Protein AF-A0A0D0T785-F1 (afdb_monomer)

Nearest PDB structures (foldseek):
  1qu7-assembly1_B  TM=5.035E-01  e=2.934E+00  Escherichia coli
  2efk-assembly1_A-2  TM=6.742E-01  e=9.073E+00  Homo sapiens
  8c5v-assembly1_I  TM=5.075E-01  e=4.720E+00  Escherichia coli
  3zx6-assembly1_B  TM=4.937E-01  e=8.549E+00  Archaeoglobus fulgidus DSM 4304

Structure (mmCIF, N/CA/C/O backbone):
data_AF-A0A0D0T785-F1
#
_entry.id   AF-A0A0D0T785-F1
#
loop_
_atom_site.group_PDB
_atom_site.id
_atom_site.type_symbol
_atom_site.label_atom_id
_atom_site.label_alt_id
_atom_site.label_comp_id
_atom_site.label_asym_id
_atom_site.label_entity_id
_atom_site.label_seq_id
_atom_site.pdbx_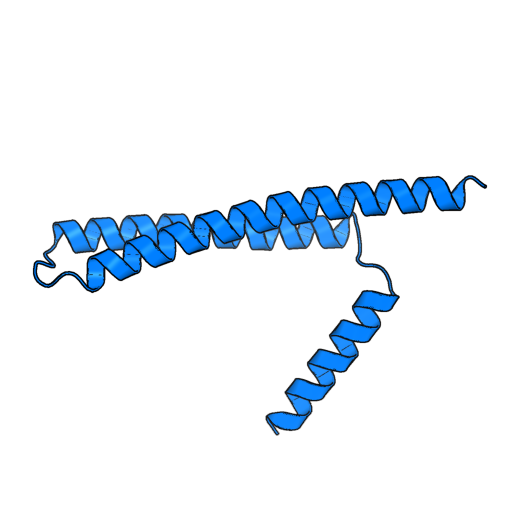PDB_ins_code
_atom_site.Cartn_x
_atom_site.Cartn_y
_atom_site.Cartn_z
_atom_site.occupancy
_atom_site.B_iso_or_equiv
_atom_site.auth_seq_id
_atom_site.auth_comp_id
_atom_site.auth_asym_id
_atom_site.auth_atom_id
_atom_site.pdbx_PDB_model_num
ATOM 1 N N . MET A 1 1 ? 26.473 6.433 -28.304 1.00 53.12 1 MET A N 1
ATOM 2 C CA . MET A 1 1 ? 26.099 7.263 -27.133 1.00 53.12 1 MET A CA 1
ATOM 3 C C . MET A 1 1 ? 24.601 7.210 -26.777 1.00 53.12 1 MET A C 1
ATOM 5 O O . MET A 1 1 ? 24.298 7.412 -25.615 1.00 53.12 1 MET A O 1
ATOM 9 N N . GLN A 1 2 ? 23.670 6.872 -27.687 1.00 56.62 2 GLN A N 1
ATOM 10 C CA . GLN A 1 2 ? 22.207 6.858 -27.422 1.00 56.62 2 GLN A CA 1
ATOM 11 C C . GLN A 1 2 ? 21.691 5.813 -26.404 1.00 56.62 2 GLN A C 1
ATOM 13 O O . GLN A 1 2 ? 20.656 6.026 -25.777 1.00 56.62 2 GLN A O 1
ATOM 18 N N . TYR A 1 3 ? 22.399 4.697 -26.206 1.00 59.69 3 TYR A N 1
ATOM 19 C CA . TYR A 1 3 ? 21.988 3.644 -25.260 1.00 59.69 3 TYR A CA 1
ATOM 20 C C . TYR A 1 3 ? 22.006 4.115 -23.793 1.00 59.69 3 TYR A C 1
ATOM 22 O O . TYR A 1 3 ? 21.201 3.679 -22.979 1.00 59.69 3 TYR A O 1
ATOM 30 N N . ASN A 1 4 ? 22.905 5.047 -23.461 1.00 68.56 4 ASN A N 1
ATOM 31 C CA . ASN A 1 4 ? 23.043 5.550 -22.094 1.00 68.56 4 ASN A CA 1
ATOM 32 C C . ASN A 1 4 ? 21.915 6.531 -21.728 1.00 68.56 4 ASN A C 1
ATOM 34 O O . ASN A 1 4 ? 21.486 6.601 -20.580 1.00 68.56 4 ASN A O 1
ATOM 38 N N . ASP A 1 5 ? 21.406 7.259 -22.722 1.00 80.56 5 ASP A N 1
ATOM 39 C CA . ASP A 1 5 ? 20.372 8.280 -22.540 1.00 80.56 5 ASP A CA 1
ATOM 40 C C . ASP A 1 5 ? 18.981 7.644 -22.364 1.00 80.56 5 ASP A C 1
ATOM 42 O O . ASP A 1 5 ? 18.242 7.967 -21.438 1.00 80.56 5 ASP A O 1
ATOM 46 N N . THR A 1 6 ? 18.673 6.622 -23.170 1.00 84.38 6 THR A N 1
ATOM 47 C CA . THR A 1 6 ? 17.428 5.836 -23.059 1.00 84.38 6 THR A CA 1
ATOM 48 C C . THR A 1 6 ? 17.331 5.059 -21.744 1.00 84.38 6 THR A C 1
ATOM 50 O O . THR A 1 6 ? 16.283 5.071 -21.099 1.00 84.38 6 THR A O 1
ATOM 53 N N . TYR A 1 7 ? 18.428 4.443 -21.291 1.00 86.62 7 TYR A N 1
ATOM 54 C CA . TYR A 1 7 ? 18.476 3.783 -19.983 1.00 86.62 7 TYR A CA 1
ATOM 55 C C . TYR A 1 7 ? 18.279 4.777 -18.826 1.00 86.62 7 TYR A C 1
ATOM 57 O O . TYR A 1 7 ? 17.507 4.513 -17.904 1.00 86.62 7 TYR A O 1
ATOM 65 N N . THR A 1 8 ? 18.928 5.943 -18.891 1.00 88.25 8 THR A N 1
ATOM 66 C CA . THR A 1 8 ? 18.805 6.992 -17.866 1.00 88.25 8 THR A CA 1
ATOM 67 C C . THR A 1 8 ? 17.371 7.516 -17.770 1.00 88.25 8 THR A C 1
ATOM 69 O O . THR A 1 8 ? 16.836 7.642 -16.669 1.00 88.25 8 THR A O 1
ATOM 72 N N . GLN A 1 9 ? 16.712 7.755 -18.907 1.00 89.12 9 GLN A N 1
ATOM 73 C CA . GLN A 1 9 ? 15.307 8.170 -18.949 1.00 89.12 9 GLN A CA 1
ATOM 74 C C . GLN A 1 9 ? 14.383 7.103 -18.349 1.00 89.12 9 GLN A C 1
ATOM 76 O O . GLN A 1 9 ? 13.544 7.424 -17.509 1.00 89.12 9 GLN A O 1
ATOM 81 N N . MET A 1 10 ? 14.579 5.828 -18.700 1.00 90.62 10 MET A N 1
ATOM 82 C CA . MET A 1 10 ? 13.809 4.717 -18.127 1.00 90.62 10 MET A CA 1
ATOM 83 C C . MET A 1 10 ? 13.962 4.641 -16.600 1.00 90.62 10 MET A C 1
ATOM 85 O O . MET A 1 10 ? 12.974 4.448 -15.892 1.00 90.62 10 MET A O 1
ATOM 89 N N . MET A 1 11 ? 15.178 4.836 -16.079 1.00 91.44 11 MET A N 1
ATOM 90 C CA . MET A 1 11 ? 15.432 4.858 -14.634 1.00 91.44 11 MET A CA 1
ATOM 91 C C . MET A 1 11 ? 14.788 6.060 -13.942 1.00 91.44 11 MET A C 1
ATOM 93 O O . MET A 1 11 ? 14.215 5.901 -12.866 1.00 91.44 11 MET A O 1
ATOM 97 N N . ALA A 1 12 ? 14.815 7.241 -14.563 1.00 92.06 12 ALA A N 1
ATOM 98 C CA . ALA A 1 12 ? 14.128 8.419 -14.041 1.00 92.06 12 ALA A CA 1
ATOM 99 C C . ALA A 1 12 ? 12.603 8.207 -13.979 1.00 92.06 12 ALA A C 1
ATOM 101 O O . ALA A 1 12 ? 11.974 8.525 -12.969 1.00 92.06 12 ALA A O 1
ATOM 102 N N . CYS A 1 13 ? 12.011 7.599 -15.014 1.00 93.00 13 CYS A N 1
ATOM 103 C CA . CYS A 1 13 ? 10.598 7.221 -15.018 1.00 93.00 13 CYS A CA 1
ATOM 104 C C . CYS A 1 13 ? 10.277 6.200 -13.918 1.00 93.00 13 CYS A C 1
ATOM 106 O O . CYS A 1 13 ? 9.306 6.387 -13.184 1.00 93.00 13 CYS A O 1
ATOM 108 N N . ARG A 1 14 ? 11.110 5.159 -13.755 1.00 94.50 14 ARG A N 1
ATOM 109 C CA . ARG A 1 14 ? 10.949 4.167 -12.679 1.00 94.50 14 ARG A CA 1
ATOM 110 C C . ARG A 1 14 ? 10.984 4.828 -11.304 1.00 94.50 14 ARG A C 1
ATOM 112 O O . ARG A 1 14 ? 10.137 4.526 -10.468 1.00 94.50 14 ARG A O 1
ATOM 119 N N . GLN A 1 15 ? 11.943 5.724 -11.077 1.00 94.81 15 GLN A N 1
ATOM 120 C CA . GLN A 1 15 ? 12.101 6.437 -9.812 1.00 94.81 15 GLN A CA 1
ATOM 121 C C . GLN A 1 15 ? 10.857 7.267 -9.483 1.00 94.81 15 GLN A C 1
ATOM 123 O O . GLN A 1 15 ? 10.304 7.141 -8.393 1.00 94.81 15 GLN A O 1
ATOM 128 N N . LEU A 1 16 ? 10.359 8.046 -10.447 1.00 95.00 16 LEU A N 1
ATOM 129 C CA . LEU A 1 16 ? 9.143 8.837 -10.263 1.00 95.00 16 LEU A CA 1
ATOM 130 C C . LEU A 1 16 ? 7.926 7.950 -9.961 1.00 95.00 16 LEU A C 1
ATOM 132 O O . LEU A 1 16 ? 7.139 8.258 -9.065 1.00 95.00 16 LEU A O 1
ATOM 136 N N . ALA A 1 17 ? 7.773 6.837 -10.680 1.00 95.25 17 ALA A N 1
ATOM 137 C CA . ALA A 1 17 ? 6.691 5.891 -10.435 1.00 95.25 17 ALA A CA 1
ATOM 138 C C . ALA A 1 17 ? 6.801 5.267 -9.028 1.00 95.25 17 ALA A C 1
ATOM 140 O O . ALA A 1 17 ? 5.800 5.163 -8.317 1.00 95.25 17 ALA A O 1
ATOM 141 N N . MET A 1 18 ? 8.010 4.928 -8.573 1.00 96.06 18 MET A N 1
ATOM 142 C CA . MET A 1 18 ? 8.239 4.411 -7.219 1.00 96.06 18 MET A CA 1
ATOM 143 C C . MET A 1 18 ? 7.886 5.441 -6.144 1.00 96.06 18 MET A C 1
ATOM 145 O O . MET A 1 18 ? 7.270 5.097 -5.139 1.00 96.06 18 MET A O 1
ATOM 149 N N . GLU A 1 19 ? 8.205 6.716 -6.357 1.00 97.00 19 GLU A N 1
ATOM 150 C CA . GLU A 1 19 ? 7.839 7.788 -5.427 1.00 97.00 19 GLU A CA 1
ATOM 151 C C . GLU A 1 19 ? 6.321 7.958 -5.302 1.00 97.00 19 GLU A C 1
ATOM 153 O O . GLU A 1 19 ? 5.811 8.187 -4.203 1.00 97.00 19 GLU A O 1
ATOM 158 N N . GLN A 1 20 ? 5.577 7.820 -6.404 1.00 95.88 20 GLN A N 1
ATOM 159 C CA . GLN A 1 20 ? 4.111 7.840 -6.358 1.00 95.88 20 GLN A CA 1
ATOM 160 C C . GLN A 1 20 ? 3.556 6.615 -5.634 1.00 95.88 20 GLN A C 1
ATOM 162 O O . GLN A 1 20 ? 2.669 6.742 -4.790 1.00 95.88 20 GLN A O 1
ATOM 167 N N . ASN A 1 21 ? 4.139 5.443 -5.881 1.00 97.00 21 ASN A N 1
ATOM 168 C CA . ASN A 1 21 ? 3.781 4.225 -5.172 1.00 97.00 21 ASN A CA 1
ATOM 169 C C . ASN A 1 21 ? 3.992 4.357 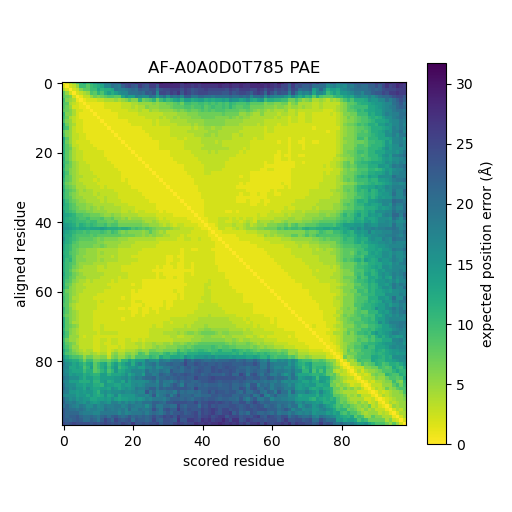-3.655 1.00 97.00 21 ASN A C 1
ATOM 171 O O . ASN A 1 21 ? 3.103 4.050 -2.861 1.00 97.00 21 ASN A O 1
ATOM 1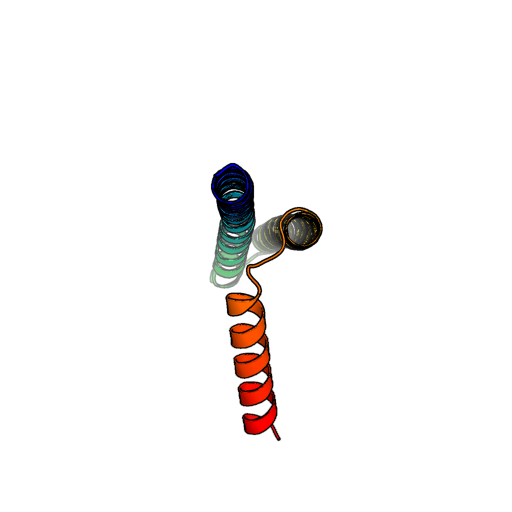75 N N . GLN A 1 22 ? 5.133 4.918 -3.248 1.00 97.25 22 GLN A N 1
ATOM 176 C CA . GLN A 1 22 ? 5.451 5.168 -1.846 1.00 97.25 22 GLN A CA 1
ATOM 177 C C . GLN A 1 22 ? 4.458 6.136 -1.188 1.00 97.25 22 GLN A C 1
ATOM 179 O O . GLN A 1 22 ? 4.123 5.967 -0.015 1.00 97.25 22 GLN A O 1
ATOM 184 N N . LYS A 1 23 ? 3.951 7.139 -1.918 1.00 97.75 23 LYS A N 1
ATOM 185 C CA . LYS A 1 23 ? 2.913 8.046 -1.398 1.00 97.75 23 LYS A CA 1
ATOM 186 C C . LYS A 1 23 ? 1.619 7.303 -1.074 1.00 97.75 23 LYS A C 1
ATOM 188 O O . LYS A 1 23 ? 1.074 7.541 0.002 1.00 97.75 23 LYS A O 1
ATOM 193 N N . LEU A 1 24 ? 1.171 6.387 -1.936 1.00 96.62 24 LEU A N 1
ATOM 194 C CA . LEU A 1 24 ? -0.010 5.552 -1.677 1.00 96.62 24 LEU A CA 1
ATOM 195 C C . LEU A 1 24 ? 0.184 4.703 -0.413 1.00 96.62 24 LEU A C 1
ATOM 197 O O . LEU A 1 24 ? -0.647 4.744 0.495 1.00 96.62 24 LEU A O 1
ATOM 201 N N . PHE A 1 25 ? 1.331 4.024 -0.293 1.00 97.00 25 PHE A N 1
ATOM 202 C CA . PHE A 1 25 ? 1.677 3.254 0.907 1.00 97.00 25 PHE A CA 1
ATOM 203 C C . PHE A 1 25 ? 1.705 4.117 2.174 1.00 97.00 25 PHE A C 1
ATOM 205 O O . PHE A 1 25 ? 1.212 3.701 3.223 1.00 97.00 25 PHE A O 1
ATOM 212 N N . ASN A 1 26 ? 2.266 5.324 2.106 1.00 98.19 26 ASN A N 1
ATOM 213 C CA . ASN A 1 26 ? 2.324 6.230 3.253 1.00 98.19 26 ASN A CA 1
ATOM 214 C C . ASN A 1 26 ? 0.925 6.692 3.684 1.00 98.19 26 ASN A C 1
ATOM 216 O O . ASN A 1 26 ? 0.640 6.727 4.881 1.00 98.19 26 ASN A O 1
ATOM 220 N N . GLN A 1 27 ? 0.044 7.005 2.730 1.00 98.19 27 GLN A N 1
ATOM 221 C CA . GLN A 1 27 ? -1.342 7.384 3.012 1.00 98.19 27 GLN A CA 1
ATOM 222 C C . GLN A 1 27 ? -2.127 6.222 3.634 1.00 98.19 27 GLN A C 1
ATOM 224 O O . GLN A 1 27 ? -2.778 6.402 4.664 1.00 98.19 27 GLN A O 1
ATOM 229 N N . ALA A 1 28 ? -2.007 5.019 3.068 1.00 98.19 28 ALA A N 1
ATOM 230 C CA . ALA A 1 28 ? -2.637 3.813 3.600 1.00 98.19 28 ALA A CA 1
ATOM 231 C C . ALA A 1 28 ? -2.171 3.502 5.035 1.00 98.19 28 ALA A C 1
ATOM 233 O O . ALA A 1 28 ? -2.978 3.222 5.926 1.00 98.19 28 ALA A O 1
ATOM 234 N N . ASN A 1 29 ? -0.866 3.629 5.294 1.00 98.06 29 ASN A N 1
ATOM 235 C CA . ASN A 1 29 ? -0.298 3.453 6.629 1.00 98.06 29 ASN A CA 1
ATOM 236 C C . ASN A 1 29 ? -0.782 4.514 7.623 1.00 98.06 29 ASN A C 1
ATOM 238 O O . ASN A 1 29 ? -1.073 4.181 8.772 1.00 98.06 29 ASN A O 1
ATOM 242 N N . ALA A 1 30 ? -0.885 5.779 7.207 1.00 98.44 30 ALA A N 1
ATOM 243 C CA . ALA A 1 30 ? -1.409 6.843 8.060 1.00 98.44 30 ALA A CA 1
ATOM 244 C C . ALA A 1 30 ? -2.856 6.545 8.485 1.00 98.44 30 ALA A C 1
ATOM 246 O O . ALA A 1 30 ? -3.157 6.584 9.675 1.00 98.44 30 ALA A O 1
ATOM 247 N N . LEU A 1 31 ? -3.714 6.145 7.540 1.00 98.31 31 LEU A N 1
ATOM 248 C CA . LEU A 1 31 ? -5.093 5.742 7.833 1.00 98.31 31 LEU A CA 1
ATOM 249 C C . LEU A 1 31 ? -5.162 4.527 8.763 1.00 98.31 31 LEU A C 1
ATOM 251 O O . LEU A 1 31 ? -5.959 4.520 9.696 1.00 98.31 31 LEU A O 1
ATOM 255 N N . SER A 1 32 ? -4.304 3.527 8.547 1.00 97.06 32 SER A N 1
ATOM 256 C CA . SER A 1 32 ? -4.242 2.331 9.398 1.00 97.06 32 SER A CA 1
ATOM 257 C C . SER A 1 32 ? -3.865 2.680 10.838 1.00 97.06 32 SER A C 1
ATOM 259 O O . SER A 1 32 ? -4.484 2.185 11.778 1.00 97.06 32 SER A O 1
ATOM 261 N N . ARG A 1 33 ? -2.888 3.577 11.022 1.00 97.94 33 ARG A N 1
ATOM 262 C CA . ARG A 1 33 ? -2.495 4.079 12.346 1.00 97.94 33 ARG A CA 1
ATOM 263 C C . ARG A 1 33 ? -3.625 4.857 13.007 1.00 97.94 33 ARG A C 1
ATOM 265 O O . ARG A 1 33 ? -3.894 4.624 14.178 1.00 97.94 33 ARG A O 1
ATOM 272 N N . SER A 1 34 ? -4.306 5.732 12.268 1.00 97.69 34 SER A N 1
ATOM 273 C CA . SER A 1 34 ? -5.463 6.462 12.793 1.00 97.69 34 SER A CA 1
ATOM 274 C C . SER A 1 34 ? -6.598 5.522 13.198 1.00 97.69 34 SER A C 1
ATOM 276 O O . SER A 1 34 ? -7.170 5.700 14.265 1.00 97.69 34 SER A O 1
ATOM 278 N N . ALA A 1 35 ? -6.893 4.491 12.401 1.00 97.19 35 ALA A N 1
ATOM 279 C CA . ALA A 1 35 ? -7.896 3.488 12.751 1.00 97.19 35 ALA A CA 1
ATOM 280 C C . ALA A 1 35 ? -7.522 2.736 14.036 1.00 97.19 35 ALA A C 1
ATOM 282 O O . ALA A 1 35 ? -8.349 2.574 14.927 1.00 97.19 35 ALA A O 1
ATOM 283 N N . TYR A 1 36 ? -6.257 2.333 14.158 1.00 96.12 36 TYR A N 1
ATOM 284 C CA . TYR A 1 36 ? -5.752 1.662 15.350 1.00 96.12 36 TYR A CA 1
ATOM 285 C C . TYR A 1 36 ? -5.839 2.556 16.598 1.00 96.12 36 TYR A C 1
ATOM 287 O O . TYR A 1 36 ? -6.312 2.107 17.636 1.00 96.12 36 TYR A O 1
ATOM 295 N N . GLN A 1 37 ? -5.501 3.843 16.480 1.00 96.31 37 GLN A N 1
ATOM 296 C CA . GLN A 1 37 ? -5.647 4.808 17.576 1.00 96.31 37 GLN A CA 1
ATOM 297 C C . GLN A 1 37 ? -7.093 4.944 18.064 1.00 96.31 37 GLN A C 1
ATOM 299 O O . GLN A 1 37 ? -7.297 5.155 19.254 1.00 96.31 37 GLN A O 1
ATOM 304 N N . LEU A 1 38 ? -8.095 4.812 17.183 1.00 94.94 38 LEU A N 1
ATOM 305 C CA . LEU A 1 38 ? -9.503 4.817 17.599 1.00 94.94 38 LEU A CA 1
ATOM 306 C C . LEU A 1 38 ? -9.850 3.601 18.466 1.00 94.94 38 LEU A C 1
ATOM 308 O O . LEU A 1 38 ? -10.634 3.742 19.397 1.00 94.94 38 LEU A O 1
ATOM 312 N N . LEU A 1 39 ? -9.250 2.437 18.201 1.00 94.25 39 LEU A N 1
ATOM 313 C CA . LEU A 1 39 ? -9.468 1.218 18.989 1.00 94.25 39 LEU A CA 1
ATOM 314 C C . LEU A 1 39 ? -8.796 1.264 20.367 1.00 94.25 39 LEU A C 1
ATOM 316 O O . LEU A 1 39 ? -9.247 0.585 21.283 1.00 94.25 39 LEU A O 1
ATOM 320 N N . GLU A 1 40 ? -7.734 2.056 20.525 1.00 95.06 40 GLU A N 1
ATOM 321 C CA . GLU A 1 40 ? -7.034 2.231 21.807 1.00 95.06 40 GLU A CA 1
ATOM 322 C C . GLU A 1 40 ? -7.732 3.222 22.748 1.00 95.06 40 GLU A C 1
ATOM 324 O O . GLU A 1 40 ? -7.311 3.407 23.894 1.00 95.06 40 GLU A O 1
ATOM 329 N N . ARG A 1 41 ? -8.799 3.878 22.284 1.00 93.94 41 ARG A N 1
ATOM 330 C CA . ARG A 1 41 ? -9.533 4.852 23.081 1.00 93.94 41 ARG A CA 1
ATOM 331 C C . ARG A 1 41 ? -10.339 4.162 24.192 1.00 93.94 41 ARG A C 1
ATOM 333 O O . ARG A 1 41 ? -11.104 3.243 23.910 1.00 93.94 41 ARG A O 1
ATOM 340 N N . PRO A 1 42 ? -10.230 4.615 25.455 1.00 92.38 42 PRO A N 1
ATOM 341 C CA . PRO A 1 42 ? -10.977 4.029 26.571 1.00 92.38 42 PRO A CA 1
ATOM 342 C C . PRO A 1 42 ? -12.489 4.289 26.481 1.00 92.38 42 PRO A C 1
ATOM 344 O O . PRO A 1 42 ? -13.265 3.585 27.119 1.00 92.38 42 PRO A O 1
ATOM 347 N N . ASP A 1 43 ? -12.899 5.290 25.698 1.00 93.62 43 ASP A N 1
ATOM 348 C CA . ASP A 1 43 ? -14.282 5.659 25.388 1.00 93.62 43 ASP A CA 1
ATOM 349 C C . ASP A 1 43 ? -14.810 5.004 24.098 1.00 93.62 43 ASP A C 1
ATOM 351 O O . ASP A 1 43 ? -15.761 5.510 23.513 1.00 93.62 43 ASP A O 1
ATOM 355 N N . LEU A 1 44 ? -14.202 3.901 23.638 1.00 95.19 44 LEU A N 1
ATOM 356 C CA . LEU A 1 44 ? -14.631 3.192 22.429 1.00 95.19 44 LEU A CA 1
ATOM 357 C C . LEU A 1 44 ? -16.122 2.821 22.491 1.00 95.19 44 LEU A C 1
ATOM 359 O O . LEU A 1 44 ? -16.554 2.041 23.341 1.00 95.19 44 LEU A O 1
ATOM 363 N N . ASP A 1 45 ? -16.883 3.329 21.527 1.00 95.75 45 ASP A N 1
ATOM 364 C CA . ASP A 1 45 ? -18.294 3.031 21.319 1.00 95.75 45 ASP A CA 1
ATOM 365 C C . ASP A 1 45 ? -18.553 2.530 19.886 1.00 95.75 45 ASP A C 1
ATOM 367 O O . ASP A 1 45 ? -17.631 2.326 19.089 1.00 95.75 45 ASP A O 1
ATOM 371 N N . SER A 1 46 ? -19.824 2.293 19.556 1.00 95.69 46 SER A N 1
ATOM 372 C CA . SER A 1 46 ? -20.215 1.827 18.224 1.00 95.69 46 SER A CA 1
ATOM 373 C C . SER A 1 46 ? -19.864 2.824 17.119 1.00 95.69 46 SER A C 1
ATOM 375 O O . SER A 1 46 ? -19.496 2.407 16.027 1.00 95.69 46 SER A O 1
ATOM 377 N N . GLU A 1 47 ? -19.940 4.130 17.388 1.00 96.31 47 GLU A N 1
ATOM 378 C CA . GLU A 1 47 ? -19.670 5.153 16.377 1.00 96.31 47 GLU A CA 1
ATOM 379 C C . GLU A 1 47 ? -18.168 5.241 16.068 1.00 96.31 47 GLU A C 1
ATOM 381 O O . GLU A 1 47 ? -17.765 5.254 14.902 1.00 96.31 47 GLU A O 1
ATOM 386 N N . LEU A 1 48 ? -17.317 5.225 17.096 1.00 95.38 48 LEU A N 1
ATOM 387 C CA . LEU A 1 48 ? -15.864 5.158 16.941 1.00 95.38 48 LEU A CA 1
ATOM 388 C C . LEU A 1 48 ? -15.424 3.851 16.270 1.00 95.38 48 LEU A C 1
ATOM 390 O O . LEU A 1 48 ? -14.487 3.856 15.464 1.00 95.38 48 LEU A O 1
ATOM 394 N N . PHE A 1 49 ? -16.111 2.742 16.550 1.00 96.44 49 PHE A N 1
ATOM 395 C CA . PHE A 1 49 ? -15.861 1.475 15.870 1.00 96.44 49 PHE A CA 1
ATOM 396 C C . PHE A 1 49 ? -16.204 1.547 14.374 1.00 96.44 49 PHE A C 1
ATOM 398 O O . PHE A 1 49 ? -15.380 1.156 13.543 1.00 96.44 49 PHE A O 1
ATOM 405 N N . ASP A 1 50 ? -17.351 2.122 14.008 1.00 97.44 50 ASP A N 1
ATOM 406 C CA . ASP A 1 50 ? -17.735 2.335 12.607 1.00 97.44 50 ASP A CA 1
ATOM 407 C C . ASP A 1 50 ? -16.739 3.251 11.875 1.00 97.44 50 ASP A C 1
ATOM 409 O O . ASP A 1 50 ? -16.330 2.970 10.742 1.00 97.44 50 ASP A O 1
ATOM 413 N N . GLN A 1 51 ? -16.263 4.313 12.535 1.00 96.75 51 GLN A N 1
ATOM 414 C CA . GLN A 1 51 ? -15.207 5.179 12.000 1.00 96.75 51 GLN A CA 1
ATOM 415 C C . GLN A 1 51 ? -13.897 4.411 11.774 1.00 96.75 51 GLN A C 1
ATOM 417 O O . GLN A 1 51 ? -13.259 4.573 10.728 1.00 96.75 51 GLN A O 1
ATOM 422 N N . CYS A 1 52 ? -13.505 3.542 12.709 1.00 97.44 52 CYS A N 1
ATOM 423 C CA . CYS A 1 52 ? -12.348 2.665 12.544 1.00 97.44 52 CYS A CA 1
ATOM 424 C C . CYS A 1 52 ? -12.509 1.747 11.321 1.00 97.44 52 CYS A C 1
ATOM 426 O O . CYS A 1 52 ? -11.591 1.661 10.499 1.00 97.44 52 CYS A O 1
ATOM 428 N N . LEU A 1 53 ? -13.665 1.094 11.156 1.00 97.62 53 LEU A N 1
ATOM 429 C CA . LEU A 1 53 ? -13.934 0.233 9.999 1.00 97.62 53 LEU A CA 1
ATOM 430 C C . LEU A 1 53 ? -13.829 1.003 8.677 1.00 97.62 53 LEU A C 1
ATOM 432 O O . LEU A 1 53 ? -13.203 0.522 7.731 1.00 97.62 53 LEU A O 1
ATOM 436 N N . HIS A 1 54 ? -14.363 2.223 8.625 1.00 98.12 54 HIS A N 1
ATOM 437 C CA . HIS A 1 54 ? -14.269 3.077 7.440 1.00 98.12 54 HIS A CA 1
ATOM 438 C C . HIS A 1 54 ? -12.823 3.448 7.090 1.00 98.12 54 HIS A C 1
ATOM 440 O O . HIS A 1 54 ? -12.414 3.363 5.930 1.00 98.12 54 HIS A O 1
ATOM 446 N N . LEU A 1 55 ? -12.023 3.839 8.088 1.00 98.12 55 LEU A N 1
ATOM 447 C CA . LEU A 1 55 ? -10.607 4.164 7.889 1.00 98.12 55 LEU A CA 1
ATOM 448 C C .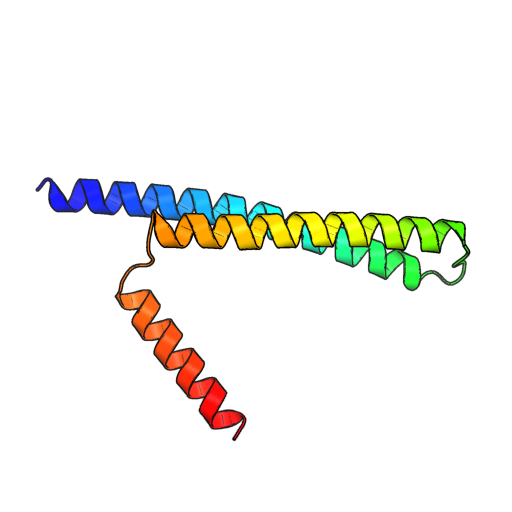 LEU A 1 55 ? -9.812 2.949 7.403 1.00 98.12 55 LEU A C 1
ATOM 450 O O . LEU A 1 55 ? -8.996 3.084 6.489 1.00 98.12 55 LEU A O 1
ATOM 454 N N . ARG A 1 56 ? -10.083 1.764 7.960 1.00 97.44 56 ARG A N 1
ATOM 455 C CA . ARG A 1 56 ? -9.465 0.511 7.512 1.00 97.44 56 ARG A CA 1
ATOM 456 C C . ARG A 1 56 ? -9.826 0.178 6.070 1.00 97.44 56 ARG A C 1
ATOM 458 O O . ARG A 1 56 ? -8.922 -0.093 5.288 1.00 97.44 56 ARG A O 1
ATOM 465 N N . GLY A 1 57 ? -11.098 0.289 5.688 1.00 98.06 57 GLY A N 1
ATOM 466 C CA . GLY A 1 57 ? -11.525 0.053 4.306 1.00 98.06 57 GLY A CA 1
ATOM 467 C C . GLY A 1 57 ? -10.834 0.987 3.305 1.00 98.06 57 GLY A C 1
ATOM 468 O O . GLY A 1 57 ? -10.399 0.554 2.238 1.00 98.06 57 GLY A O 1
ATOM 469 N N . LYS A 1 58 ? -10.647 2.265 3.666 1.00 98.25 58 LYS A N 1
ATOM 470 C CA . LYS A 1 58 ? -9.876 3.215 2.845 1.00 98.25 58 LYS A CA 1
ATOM 471 C C . LYS A 1 58 ? -8.395 2.850 2.752 1.00 98.25 58 LYS A C 1
ATOM 473 O O . LYS A 1 58 ? -7.821 2.933 1.669 1.00 98.25 58 LYS A O 1
ATOM 478 N N . ALA A 1 59 ? -7.779 2.460 3.867 1.00 98.38 59 ALA A N 1
ATOM 479 C CA . ALA A 1 59 ? -6.387 2.025 3.878 1.00 98.38 59 ALA A CA 1
ATOM 480 C C . ALA A 1 59 ? -6.181 0.791 2.987 1.00 98.38 59 ALA A C 1
ATOM 482 O O . ALA A 1 59 ? -5.269 0.773 2.167 1.00 98.38 59 ALA A O 1
ATOM 483 N N . GLU A 1 60 ? -7.062 -0.204 3.098 1.00 98.31 60 GLU A N 1
ATOM 484 C CA . GLU A 1 60 ? -7.042 -1.423 2.283 1.00 98.31 60 GLU A CA 1
ATOM 485 C C . GLU A 1 60 ? -7.186 -1.113 0.786 1.00 98.31 60 GLU A C 1
ATOM 487 O O . GLU A 1 60 ? -6.452 -1.673 -0.031 1.00 98.31 60 GLU A O 1
ATOM 492 N N . ALA A 1 61 ? -8.065 -0.176 0.416 1.00 98.25 61 ALA A N 1
ATOM 493 C CA . ALA A 1 61 ? -8.202 0.268 -0.969 1.00 98.25 61 ALA A CA 1
ATOM 494 C C . ALA A 1 61 ? -6.906 0.898 -1.512 1.00 98.25 61 ALA A C 1
ATOM 496 O O . ALA A 1 61 ? -6.470 0.532 -2.603 1.00 98.25 61 ALA A O 1
ATOM 497 N N . LEU A 1 62 ? -6.259 1.779 -0.739 1.00 97.81 62 LEU A N 1
ATOM 498 C CA . LEU A 1 62 ? -4.990 2.408 -1.127 1.00 97.81 62 LEU A CA 1
ATOM 499 C C . LEU A 1 62 ? -3.830 1.410 -1.189 1.00 97.81 62 LEU A C 1
ATOM 501 O O . LEU A 1 62 ? -2.986 1.511 -2.075 1.00 97.81 62 LEU A O 1
ATOM 505 N N . PHE A 1 63 ? -3.775 0.433 -0.278 1.00 98.12 63 PHE A N 1
ATOM 506 C CA . PHE A 1 63 ? -2.777 -0.633 -0.359 1.00 98.12 63 PHE A CA 1
ATOM 507 C C . PHE A 1 63 ? -2.952 -1.460 -1.627 1.00 98.12 63 PHE A C 1
ATOM 509 O O . PHE A 1 63 ? -1.963 -1.745 -2.297 1.00 98.12 63 PHE A O 1
ATOM 516 N N . ARG A 1 64 ? -4.191 -1.817 -1.981 1.00 98.19 64 ARG A N 1
ATOM 517 C CA . ARG A 1 64 ? -4.463 -2.547 -3.222 1.00 98.19 64 ARG A CA 1
ATOM 518 C C . ARG A 1 64 ? -4.034 -1.742 -4.445 1.00 98.19 64 ARG A C 1
ATOM 520 O O . ARG A 1 64 ? -3.303 -2.268 -5.272 1.00 98.19 64 ARG A O 1
ATOM 527 N N . GLU A 1 65 ? -4.392 -0.462 -4.503 1.00 97.19 65 GLU A N 1
ATOM 528 C CA . GLU A 1 65 ? -3.954 0.430 -5.580 1.00 97.19 65 GLU A CA 1
ATOM 529 C C . GLU A 1 65 ? -2.423 0.525 -5.661 1.00 97.19 65 GLU A C 1
ATOM 531 O O . GLU A 1 65 ? -1.852 0.467 -6.748 1.00 97.19 65 GLU A O 1
ATOM 536 N N . ALA A 1 66 ? -1.730 0.609 -4.521 1.00 97.12 66 ALA A N 1
ATOM 537 C CA . ALA A 1 66 ? -0.273 0.619 -4.497 1.00 97.12 66 ALA A CA 1
ATOM 538 C C . ALA A 1 66 ? 0.321 -0.712 -4.997 1.00 97.12 66 ALA A C 1
ATOM 540 O O . ALA A 1 66 ? 1.302 -0.708 -5.736 1.00 97.12 66 ALA A O 1
ATOM 541 N N . ILE A 1 67 ? -0.264 -1.854 -4.641 1.00 96.50 67 ILE A N 1
ATOM 542 C CA . ILE A 1 67 ? 0.190 -3.163 -5.129 1.00 96.50 67 ILE A CA 1
ATOM 543 C C . ILE A 1 67 ? -0.007 -3.267 -6.648 1.00 96.50 67 ILE A C 1
ATOM 545 O O . ILE A 1 67 ? 0.933 -3.633 -7.356 1.00 96.50 67 ILE A O 1
ATOM 549 N N . ASP A 1 68 ? -1.175 -2.874 -7.155 1.00 96.44 68 ASP A N 1
ATOM 550 C CA . ASP A 1 68 ? -1.482 -2.889 -8.588 1.00 96.44 68 ASP A CA 1
ATOM 551 C C . ASP A 1 68 ? -0.536 -1.955 -9.360 1.00 96.44 68 ASP A C 1
ATOM 553 O O . ASP A 1 68 ? 0.066 -2.341 -10.365 1.00 96.44 68 ASP A O 1
ATOM 557 N N . HIS A 1 69 ? -0.317 -0.743 -8.841 1.00 94.44 69 HIS A N 1
ATOM 558 C CA . HIS A 1 69 ? 0.617 0.223 -9.414 1.00 94.44 69 HIS A CA 1
ATOM 559 C C . HIS A 1 69 ? 2.056 -0.310 -9.442 1.00 94.44 69 HIS A C 1
ATOM 561 O O . HIS A 1 69 ? 2.775 -0.096 -10.417 1.00 94.44 69 HIS A O 1
ATOM 567 N N . LEU A 1 70 ? 2.490 -1.022 -8.398 1.00 94.31 70 LEU A N 1
ATOM 568 C CA . LEU A 1 70 ? 3.813 -1.643 -8.352 1.00 94.31 70 LEU A CA 1
ATOM 569 C C . LEU A 1 70 ? 3.954 -2.757 -9.403 1.00 94.31 70 LEU A C 1
ATOM 571 O O . LEU A 1 70 ? 5.024 -2.893 -10.000 1.00 94.31 70 LEU A O 1
ATOM 575 N N . GLY A 1 71 ? 2.885 -3.519 -9.654 1.00 93.31 71 GLY A N 1
ATOM 576 C CA . GLY A 1 71 ? 2.820 -4.506 -10.734 1.00 93.31 71 GLY A CA 1
ATOM 577 C C . GLY A 1 71 ? 3.073 -3.867 -12.099 1.00 93.31 71 GLY A C 1
ATOM 578 O O . GLY A 1 71 ? 4.058 -4.195 -12.759 1.00 93.31 71 GLY A O 1
ATOM 579 N N . VAL A 1 72 ? 2.262 -2.868 -12.458 1.00 93.81 72 VAL A N 1
ATOM 580 C CA . VAL A 1 72 ? 2.384 -2.115 -13.723 1.00 93.81 72 VAL A CA 1
ATOM 581 C C . VAL A 1 72 ? 3.769 -1.472 -13.864 1.00 93.81 72 VAL A C 1
ATOM 583 O O . VAL A 1 72 ? 4.404 -1.540 -14.917 1.00 93.81 72 VAL A O 1
ATOM 586 N N . LEU A 1 73 ? 4.281 -0.872 -12.788 1.00 93.56 73 LEU A N 1
ATOM 587 C CA . LEU A 1 73 ? 5.610 -0.266 -12.755 1.00 93.56 73 LEU A CA 1
ATOM 588 C C . LEU A 1 73 ? 6.700 -1.297 -13.081 1.00 93.56 73 LEU A C 1
ATOM 590 O O . LEU A 1 73 ? 7.584 -1.019 -13.891 1.00 93.56 73 LEU A O 1
ATOM 594 N N . ASN A 1 74 ? 6.651 -2.481 -12.472 1.00 91.38 74 ASN A N 1
ATOM 595 C CA . ASN A 1 74 ? 7.646 -3.527 -12.702 1.00 91.38 74 ASN A CA 1
ATOM 596 C C . ASN A 1 74 ? 7.551 -4.157 -14.099 1.00 91.38 74 ASN A C 1
ATOM 598 O O . ASN A 1 74 ? 8.580 -4.598 -14.611 1.00 91.38 74 ASN A O 1
ATOM 602 N N . GLU A 1 75 ? 6.372 -4.164 -14.721 1.00 91.31 75 GLU A N 1
ATOM 603 C CA . GLU A 1 75 ? 6.185 -4.610 -16.106 1.00 91.31 75 GLU A CA 1
ATOM 604 C C . GLU A 1 75 ? 6.777 -3.620 -17.120 1.00 91.31 75 GLU A C 1
ATOM 606 O O . GLU A 1 75 ? 7.488 -4.024 -18.040 1.00 91.31 75 GLU A O 1
ATOM 611 N N . HIS A 1 76 ? 6.524 -2.318 -16.948 1.00 90.50 76 HIS A N 1
ATOM 612 C CA . HIS A 1 76 ? 6.930 -1.298 -17.923 1.00 90.50 76 HIS A CA 1
ATOM 613 C C . HIS A 1 76 ? 8.327 -0.718 -17.692 1.00 90.50 76 HIS A C 1
ATOM 615 O O . HIS A 1 76 ? 8.982 -0.281 -18.637 1.00 90.50 76 HIS A O 1
ATOM 621 N N . PHE A 1 77 ? 8.790 -0.703 -16.446 1.00 90.12 77 PHE A N 1
ATOM 622 C CA . PHE A 1 77 ? 10.058 -0.099 -16.057 1.00 90.12 77 PHE A CA 1
ATOM 623 C C . PHE A 1 77 ? 10.820 -1.057 -15.150 1.00 90.12 77 PHE A C 1
ATOM 625 O O . PHE A 1 77 ? 10.951 -0.757 -13.969 1.00 90.12 77 PHE A O 1
ATOM 632 N N . PRO A 1 78 ? 11.298 -2.214 -15.629 1.00 87.31 78 PRO A N 1
ATOM 633 C CA . PRO A 1 78 ? 11.847 -3.258 -14.770 1.00 87.31 78 PRO A CA 1
ATOM 634 C C . PRO A 1 78 ? 13.035 -2.774 -13.930 1.00 87.31 78 PRO A C 1
ATOM 636 O O . PRO A 1 78 ? 13.777 -1.861 -14.305 1.00 87.31 78 PRO A O 1
ATOM 639 N N . ALA A 1 79 ? 13.222 -3.405 -12.769 1.00 84.12 79 ALA A N 1
ATOM 640 C CA . ALA A 1 79 ? 14.389 -3.147 -11.937 1.00 84.12 79 ALA A CA 1
ATOM 641 C C . ALA A 1 79 ? 15.688 -3.500 -12.691 1.00 84.12 79 ALA A C 1
ATOM 643 O O . ALA A 1 79 ? 15.718 -4.491 -13.426 1.00 84.12 79 ALA A O 1
ATOM 644 N N . PRO A 1 80 ? 16.779 -2.743 -12.472 1.00 80.50 80 PRO A N 1
ATOM 645 C CA . PRO A 1 80 ? 18.116 -3.142 -12.892 1.00 80.50 80 PRO A CA 1
ATOM 646 C C . PRO A 1 80 ? 18.428 -4.580 -12.468 1.00 80.50 80 PRO A C 1
ATOM 648 O O . PRO A 1 80 ? 18.148 -4.976 -11.335 1.00 80.50 80 PRO A O 1
ATOM 651 N N . SER A 1 81 ? 19.056 -5.351 -13.354 1.00 72.88 81 SER A N 1
ATOM 652 C CA . SER A 1 81 ? 19.432 -6.750 -13.109 1.00 72.88 81 SER A CA 1
ATOM 653 C C . SER A 1 81 ? 20.248 -6.943 -11.824 1.00 72.88 81 SER A C 1
ATOM 655 O O . SER A 1 81 ? 20.015 -7.902 -11.093 1.00 72.88 81 SER A O 1
ATOM 657 N N . SER A 1 82 ? 21.118 -5.988 -11.487 1.00 65.88 82 SER A N 1
ATOM 658 C CA . SER A 1 82 ? 21.917 -6.002 -10.255 1.00 65.88 82 SER A CA 1
ATOM 659 C C . SER A 1 82 ? 21.083 -5.908 -8.970 1.00 65.88 82 SER A C 1
ATOM 661 O O . SER A 1 82 ? 21.466 -6.466 -7.944 1.00 65.88 82 SER A O 1
ATOM 663 N N . LEU A 1 83 ? 19.928 -5.235 -9.005 1.00 63.25 83 LEU A N 1
ATOM 664 C CA . LEU A 1 83 ? 19.004 -5.188 -7.868 1.00 63.25 83 LEU A CA 1
ATOM 665 C C . LEU A 1 83 ? 18.246 -6.513 -7.726 1.00 63.25 83 LEU A C 1
ATOM 667 O O . LEU A 1 83 ? 18.104 -7.0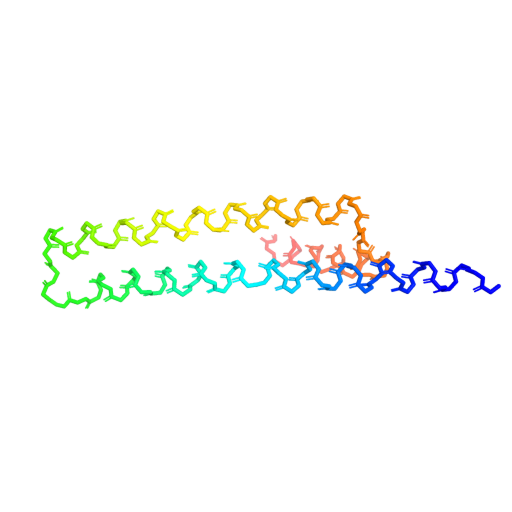10 -6.612 1.00 63.25 83 LEU A O 1
ATOM 671 N N . LEU A 1 84 ? 17.837 -7.126 -8.842 1.00 64.56 84 LEU A N 1
ATOM 672 C CA . LEU A 1 84 ? 17.137 -8.418 -8.850 1.00 64.56 84 LEU A CA 1
ATOM 673 C C . LEU A 1 84 ? 18.009 -9.570 -8.322 1.00 64.56 84 LEU A C 1
ATOM 675 O O . LEU A 1 84 ? 17.508 -10.458 -7.631 1.00 64.56 84 LEU A O 1
ATOM 679 N N . GLU A 1 85 ? 19.310 -9.558 -8.617 1.00 61.88 85 GLU A N 1
ATOM 680 C CA . GLU A 1 85 ? 20.276 -10.530 -8.082 1.00 61.88 85 GLU A CA 1
ATOM 681 C C . GLU A 1 85 ? 20.459 -10.379 -6.566 1.00 61.88 85 GLU A C 1
ATOM 683 O O . GLU A 1 85 ? 20.507 -11.379 -5.840 1.00 61.88 85 GLU A O 1
ATOM 688 N N . ASN A 1 86 ? 20.485 -9.139 -6.072 1.00 62.88 86 ASN A N 1
ATOM 689 C CA . ASN A 1 86 ? 20.573 -8.849 -4.643 1.00 62.88 86 ASN A CA 1
ATOM 690 C C . ASN A 1 86 ? 19.299 -9.264 -3.893 1.00 62.88 86 ASN A C 1
ATOM 692 O O . ASN A 1 86 ? 19.387 -9.884 -2.833 1.00 62.88 86 ASN A O 1
ATOM 696 N N . GLU A 1 87 ? 18.117 -8.978 -4.448 1.00 64.38 87 GLU A N 1
ATOM 697 C CA . GLU A 1 87 ? 16.839 -9.372 -3.841 1.00 64.38 87 GLU A CA 1
ATOM 698 C C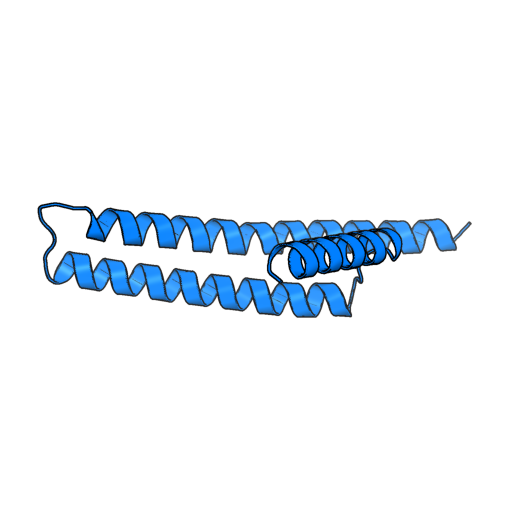 . GLU A 1 87 ? 16.696 -10.895 -3.778 1.00 64.38 87 GLU A C 1
ATOM 700 O O . GLU A 1 87 ? 16.406 -11.433 -2.711 1.00 64.38 87 GLU A O 1
ATOM 705 N N . ARG A 1 88 ? 17.010 -11.613 -4.867 1.00 68.81 88 ARG A N 1
ATOM 706 C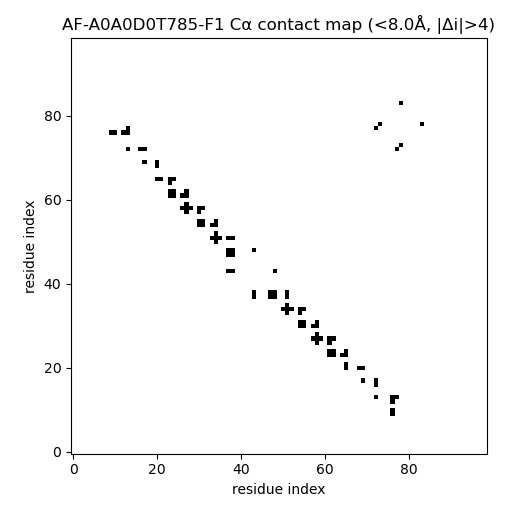 CA . ARG A 1 88 ? 17.021 -13.088 -4.874 1.00 68.81 88 ARG A CA 1
ATOM 707 C C . ARG A 1 88 ? 17.978 -13.669 -3.839 1.00 68.81 88 ARG A C 1
ATOM 709 O O . ARG A 1 88 ? 17.627 -14.632 -3.159 1.00 68.81 88 ARG A O 1
ATOM 716 N N . SER A 1 89 ? 19.166 -13.082 -3.705 1.00 70.88 89 SER A N 1
ATOM 717 C CA . SER A 1 89 ? 20.164 -13.517 -2.722 1.00 70.88 89 SER A CA 1
ATOM 718 C C . SER A 1 89 ? 19.664 -13.321 -1.288 1.00 70.88 89 SER A C 1
ATOM 720 O O . SER A 1 89 ? 19.838 -14.202 -0.445 1.00 70.88 89 SER A O 1
ATOM 722 N N . ARG A 1 90 ? 18.972 -12.207 -1.025 1.00 69.62 90 ARG A N 1
ATOM 723 C CA . ARG A 1 90 ? 18.395 -11.887 0.285 1.00 69.62 90 ARG A CA 1
ATOM 724 C C . ARG A 1 90 ? 17.206 -12.783 0.630 1.00 69.62 90 ARG A C 1
ATOM 726 O O . ARG A 1 90 ? 17.152 -13.325 1.730 1.00 69.62 90 ARG A O 1
ATOM 733 N N . SER A 1 91 ? 16.292 -13.008 -0.314 1.00 72.12 91 SER A N 1
ATOM 734 C CA . SER A 1 91 ? 15.165 -13.935 -0.142 1.00 72.12 91 SER A CA 1
ATOM 735 C C . SER A 1 91 ? 15.641 -15.371 0.103 1.00 72.12 91 SER A C 1
ATOM 737 O O . SER A 1 91 ? 15.068 -16.074 0.933 1.00 72.12 91 SER A O 1
ATOM 739 N N . ALA A 1 92 ? 16.720 -15.796 -0.564 1.00 68.25 92 ALA A N 1
ATOM 740 C CA . ALA A 1 92 ? 17.328 -17.108 -0.354 1.00 68.25 92 ALA A CA 1
ATOM 741 C C . ALA A 1 92 ? 18.014 -17.254 1.017 1.00 68.25 92 ALA A C 1
ATOM 743 O O . ALA A 1 92 ? 18.066 -18.361 1.548 1.00 68.25 92 ALA A O 1
ATOM 744 N N . GLN A 1 93 ? 18.540 -16.170 1.597 1.00 66.56 93 GLN A N 1
ATOM 745 C CA . GLN A 1 93 ? 19.090 -16.176 2.958 1.00 66.56 93 GLN A CA 1
ATOM 746 C C . GLN A 1 93 ? 17.987 -16.284 4.013 1.00 66.56 93 GLN A C 1
ATOM 748 O O . GLN A 1 93 ? 18.070 -17.149 4.877 1.00 66.56 93 GLN A O 1
ATOM 753 N N . ILE A 1 94 ? 16.917 -15.495 3.885 1.00 68.25 94 ILE A N 1
ATOM 754 C CA . ILE A 1 94 ? 15.778 -15.532 4.819 1.00 68.25 94 ILE A CA 1
ATOM 755 C C . ILE A 1 94 ? 15.119 -16.920 4.818 1.00 68.25 94 ILE A C 1
ATOM 757 O O . ILE A 1 94 ? 14.820 -17.469 5.873 1.00 68.25 94 ILE A O 1
ATOM 761 N N . ALA A 1 95 ? 14.951 -17.537 3.644 1.00 65.38 95 ALA A N 1
ATOM 762 C CA . ALA A 1 95 ? 14.390 -18.885 3.537 1.00 65.38 95 ALA A CA 1
ATOM 763 C C . ALA A 1 95 ? 15.260 -19.974 4.200 1.00 65.38 95 ALA A C 1
ATOM 765 O O . ALA A 1 95 ? 14.734 -21.014 4.582 1.00 65.38 95 ALA A O 1
ATOM 766 N N . LYS A 1 96 ? 16.575 -19.748 4.340 1.00 64.69 96 LYS A N 1
ATOM 767 C CA . LYS A 1 96 ? 17.498 -20.669 5.023 1.00 64.69 96 LYS A CA 1
ATOM 768 C C . LYS A 1 96 ? 17.534 -20.486 6.540 1.00 64.69 96 LYS A C 1
ATOM 770 O O . LYS A 1 96 ? 17.912 -21.424 7.220 1.00 64.69 96 LYS A O 1
ATOM 775 N N . GLU A 1 97 ? 17.184 -19.311 7.062 1.00 58.84 97 GLU A N 1
ATOM 776 C CA . GLU A 1 97 ? 17.135 -19.055 8.513 1.00 58.84 97 GLU A CA 1
ATOM 777 C C . GLU A 1 97 ? 15.829 -19.533 9.167 1.00 58.84 97 GLU A C 1
ATOM 779 O O . GLU A 1 97 ? 15.771 -19.689 10.383 1.00 58.84 97 GLU A O 1
ATOM 784 N N . VAL A 1 98 ? 14.779 -19.758 8.372 1.00 63.25 98 VAL A N 1
ATOM 785 C CA . VAL A 1 98 ? 13.452 -20.195 8.846 1.00 63.25 98 VAL A CA 1
ATOM 786 C C . VAL A 1 98 ? 13.272 -21.726 8.769 1.00 63.25 98 VAL A C 1
ATOM 788 O O . VAL A 1 98 ? 12.276 -22.246 9.270 1.00 63.25 98 VAL A O 1
ATOM 791 N N . ALA A 1 99 ? 14.225 -22.451 8.171 1.00 51.47 99 A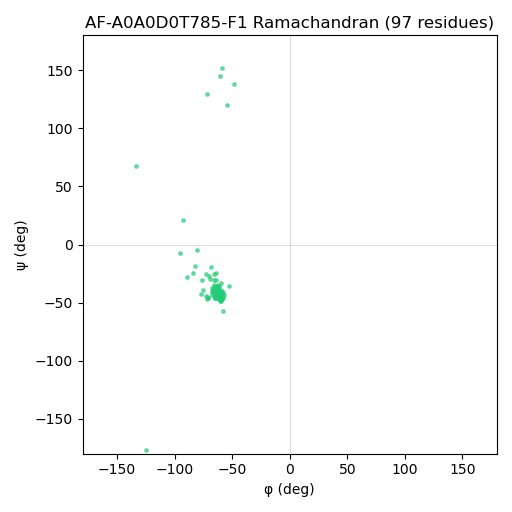LA A N 1
ATOM 792 C CA . ALA A 1 99 ? 14.238 -23.914 8.044 1.00 51.47 99 ALA A CA 1
ATOM 793 C C . ALA A 1 99 ? 15.201 -24.562 9.048 1.00 51.47 99 ALA A C 1
ATOM 795 O O . ALA A 1 99 ? 14.844 -25.638 9.578 1.00 51.47 99 ALA A O 1
#

Organism: Pseudomonas fluorescens (NCBI:txid294)

Mean predicted aligned error: 8.0 Å

Secondary structure (DSSP, 8-state):
-HHHHHHHHHHHHHHHHHHHHHHHHHHHHHHHHHHHHHHT-TT--HHHHHHHHHHHHHHHHHHHHHHHHHHHHHHHSPPPHHHHHHHHHHHHHHHHH--

Solvent-accessible surface area (backbone atoms only — not comparable to full-atom values): 5302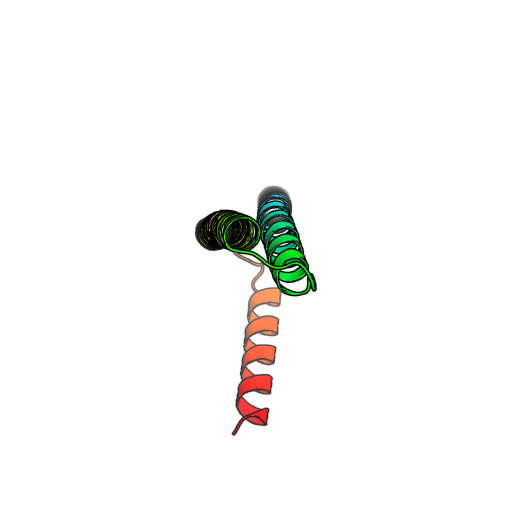 Å² total; per-residue (Å²): 122,68,70,62,55,56,52,50,52,47,51,53,52,35,51,54,53,50,54,55,35,52,50,32,46,51,52,16,50,50,31,40,52,54,22,51,54,43,71,71,40,94,81,64,45,72,66,49,48,52,51,24,53,52,32,39,55,52,15,53,51,31,42,49,53,27,54,53,51,51,52,56,43,47,72,78,38,58,76,58,68,72,58,56,55,50,51,52,54,50,53,56,49,55,60,60,76,78,106

Foldseek 3Di:
DVVVVVLVVLVVVLVVLVVVLVVLLVQLVVLLVVLVVLVVDPPNDPVSPVSSVVSNVSSVVSNVVSVVSVVVSCVRRNDDPVVVVVVVVVVVVVVVVVD

Radius of gyration: 19.47 Å; Cα contacts (8 Å, |Δi|>4): 55; chains: 1; bounding box: 46×33×54 Å

Sequence (99 aa):
MQYNDTYTQMMACRQLAMEQNQKLFNQANALSRSAYQLLERPDLDSELFDQCLHLRGKAEALFREAIDHLGVLNEHFPAPSSLLENERSRSAQIAKEVA

pLDDT: mean 87.71, std 13.55, range [51.47, 98.44]